Protein AF-A0AAW1SM18-F1 (afdb_monomer)

Sequence (77 aa):
MASGFGLKGGMSRCYPFWMDFSECMSKTDDPVKCKDFCDDYLECLHHRKEYMRVNAIHRESERQKQEGKPGQDHHGH

Solvent-accessible surface area (backbone atoms only — not comparable to full-atom values): 4640 Å² total; per-residue (Å²): 130,94,55,64,58,31,99,84,76,43,79,24,95,49,31,67,40,46,48,55,27,51,56,43,53,75,75,41,95,57,69,75,82,35,41,67,38,47,52,51,30,50,34,66,74,63,40,56,67,57,53,54,50,52,52,51,52,49,54,50,51,54,50,36,55,75,70,69,46,82,75,84,79,79,79,80,127

Nearest PDB structures (foldseek):
  7aqq-assembly1_e  TM=8.948E-01  e=3.433E-05  Arabidopsis thaliana
  8e73-assembly1_S5  TM=9.079E-01  e=6.576E-05  Vigna radiata
  7ar8-assembly1_e  TM=8.948E-01  e=1.861E-04  Arabidopsis thaliana
  7zm7-assembly1_9  TM=7.385E-01  e=4.622E-04  Thermochaetoides thermophila DSM 1495

pLDDT: mean 84.39, std 15.47, range [36.44, 96.88]

Secondary structure (DSSP, 8-state):
--SSB-TTSSBPTTHHHHHHHHHHHHH-S-GGGGHHHHHHHHHHHH-HHHHHHHHHHHHHHHHHHHTTPPP------

Foldseek 3Di:
DLDQADPVRDGDPLNVLVVQLVVVVVVDPDSVSSVVSVVSSVCVVPVVVVVVVVVVVVVVVVVCVVVVNPDPPPPDD

Organism: NCBI:txid2026836

Radius of gyration: 18.75 Å; Cα contacts (8 Å, |Δi|>4): 46; chains: 1; bounding box: 38×29×48 Å

InterPro domains:
  IPR019342 NADH:ubiquinone oxidoreductase, iron-sulphur subunit 5 [PF10200] (12-69)
  IPR019342 NADH:ubiquinone oxidoreductase, iron-sulphur subunit 5 [PTHR15224] (1-75)

Structure (mmCIF, N/CA/C/O backbone):
data_AF-A0AAW1SM18-F1
#
_entry.id   AF-A0AAW1SM18-F1
#
loop_
_atom_site.group_PDB
_atom_site.id
_atom_site.type_symbol
_atom_site.label_atom_id
_atom_site.label_alt_id
_atom_site.label_comp_id
_atom_site.label_asym_id
_atom_site.label_entity_id
_atom_site.label_seq_id
_atom_site.pdbx_PDB_ins_code
_atom_site.Cartn_x
_atom_site.Cartn_y
_atom_site.Cartn_z
_atom_site.occupancy
_atom_site.B_iso_or_equiv
_atom_site.auth_seq_id
_atom_site.auth_comp_id
_atom_site.auth_asym_id
_atom_site.auth_atom_id
_atom_site.pdbx_PDB_model_num
ATOM 1 N N . MET A 1 1 ? 0.459 11.520 -2.941 1.00 50.22 1 MET A N 1
ATOM 2 C CA . MET A 1 1 ? 1.631 11.964 -3.727 1.00 50.22 1 MET A CA 1
ATOM 3 C C . MET A 1 1 ? 2.299 10.712 -4.263 1.00 50.22 1 MET A C 1
ATOM 5 O O . MET A 1 1 ? 2.712 9.902 -3.451 1.00 50.22 1 MET A O 1
ATOM 9 N N . ALA A 1 2 ? 2.312 10.526 -5.583 1.00 55.53 2 ALA A N 1
ATOM 10 C CA . ALA A 1 2 ? 2.855 9.336 -6.254 1.00 55.53 2 ALA A CA 1
ATOM 11 C C . ALA A 1 2 ? 4.340 9.490 -6.655 1.00 55.53 2 ALA A C 1
ATOM 13 O O . ALA A 1 2 ? 4.915 8.619 -7.295 1.00 55.53 2 ALA A O 1
ATOM 14 N N . SER A 1 3 ? 4.966 10.616 -6.306 1.00 55.88 3 SER A N 1
ATOM 15 C CA . SER A 1 3 ? 6.384 10.885 -6.532 1.00 55.88 3 SER A CA 1
ATOM 16 C C . SER A 1 3 ? 7.195 10.497 -5.292 1.00 55.88 3 SER A C 1
ATOM 18 O O . SER A 1 3 ? 6.811 10.819 -4.169 1.00 55.88 3 SER A O 1
ATOM 20 N N . GLY A 1 4 ? 8.331 9.818 -5.486 1.00 60.97 4 GLY A N 1
ATOM 21 C CA . GLY A 1 4 ? 9.194 9.282 -4.420 1.00 60.97 4 GLY A CA 1
ATOM 22 C C . GLY A 1 4 ? 9.769 10.306 -3.423 1.00 60.97 4 GLY A C 1
ATOM 23 O O . GLY A 1 4 ? 10.366 9.916 -2.419 1.00 60.97 4 GLY A O 1
ATOM 24 N N . PHE A 1 5 ? 9.529 11.600 -3.641 1.00 65.38 5 PHE A N 1
ATOM 25 C CA . PHE A 1 5 ? 9.978 12.707 -2.801 1.00 65.38 5 PHE A CA 1
ATOM 26 C C . PHE A 1 5 ? 8.799 13.326 -2.039 1.00 65.38 5 PHE A C 1
ATOM 28 O O . PHE A 1 5 ? 7.774 13.698 -2.613 1.00 65.38 5 PHE A O 1
ATOM 35 N N . GLY A 1 6 ? 8.938 13.427 -0.718 1.00 67.81 6 GLY A N 1
ATOM 36 C CA . GLY A 1 6 ? 7.981 14.087 0.160 1.00 67.81 6 GLY A CA 1
ATOM 37 C C . GLY A 1 6 ? 8.007 15.612 0.020 1.00 67.81 6 GLY A C 1
ATOM 38 O O . GLY A 1 6 ? 8.974 16.200 -0.455 1.00 67.81 6 GLY A O 1
ATOM 39 N N . LEU A 1 7 ? 6.956 16.272 0.515 1.00 66.44 7 LEU A N 1
ATOM 40 C CA . LEU A 1 7 ? 6.772 17.734 0.440 1.00 66.44 7 LEU A CA 1
ATOM 41 C C . LEU A 1 7 ? 7.918 18.558 1.061 1.00 66.44 7 LEU A C 1
ATOM 43 O O . LEU A 1 7 ? 8.075 19.726 0.733 1.00 66.44 7 LEU A O 1
ATOM 47 N N . LYS A 1 8 ? 8.715 17.962 1.956 1.00 75.12 8 LYS A N 1
ATOM 48 C CA . LYS A 1 8 ? 9.881 18.596 2.595 1.00 75.12 8 LYS A CA 1
ATOM 49 C C . LYS A 1 8 ? 11.219 18.239 1.925 1.00 75.12 8 LYS A C 1
ATOM 51 O O . LYS A 1 8 ? 12.263 18.436 2.532 1.00 75.12 8 LYS A O 1
ATOM 56 N N . GLY A 1 9 ? 11.201 17.653 0.725 1.00 71.00 9 GLY A N 1
ATOM 57 C CA . GLY A 1 9 ? 12.409 17.232 0.000 1.00 71.00 9 GLY A CA 1
ATOM 58 C C . GLY A 1 9 ? 13.068 15.951 0.530 1.00 71.00 9 GLY A C 1
ATOM 59 O O . GLY A 1 9 ? 14.060 15.501 -0.031 1.00 71.00 9 GLY A O 1
ATOM 60 N N . GLY A 1 10 ? 12.519 15.346 1.588 1.00 74.38 10 GLY A N 1
ATOM 61 C CA . GLY A 1 10 ? 12.949 14.046 2.103 1.00 74.38 10 GLY A CA 1
ATOM 62 C C . GLY A 1 10 ? 12.281 12.874 1.386 1.00 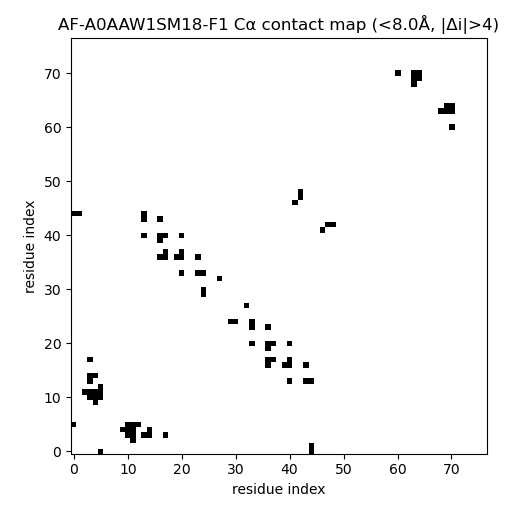74.38 10 GLY A C 1
ATOM 63 O O . GLY A 1 10 ? 11.300 13.043 0.661 1.00 74.38 10 GLY A O 1
ATOM 64 N N . MET A 1 11 ? 12.788 11.671 1.630 1.00 78.75 11 MET A N 1
ATOM 65 C CA . MET A 1 11 ? 12.224 10.433 1.097 1.00 78.75 11 MET A CA 1
ATOM 66 C C . MET A 1 11 ? 10.760 10.268 1.537 1.00 78.75 11 MET A C 1
ATOM 68 O O . MET A 1 11 ? 10.425 10.476 2.706 1.00 78.75 11 MET A O 1
ATOM 72 N N . SER A 1 12 ? 9.861 9.960 0.596 1.00 81.62 12 SER A N 1
ATOM 73 C CA . SER A 1 12 ? 8.443 9.774 0.930 1.00 81.62 12 SER A CA 1
ATOM 74 C C . SER A 1 12 ? 8.246 8.547 1.835 1.00 81.62 12 SER A C 1
ATOM 76 O O . SER A 1 12 ? 9.007 7.585 1.755 1.00 81.62 12 SER A O 1
ATOM 78 N N . ARG A 1 13 ? 7.203 8.551 2.681 1.00 87.12 13 ARG A N 1
ATOM 79 C CA . ARG A 1 13 ? 6.916 7.437 3.612 1.00 87.12 13 ARG A CA 1
ATOM 80 C C . ARG A 1 13 ? 6.781 6.079 2.911 1.00 87.12 13 ARG A C 1
ATOM 82 O O . ARG A 1 13 ? 7.149 5.068 3.488 1.00 87.12 13 ARG A O 1
ATOM 89 N N . CYS A 1 14 ? 6.287 6.077 1.674 1.00 91.44 14 CYS A N 1
ATOM 90 C CA . CYS A 1 14 ? 6.04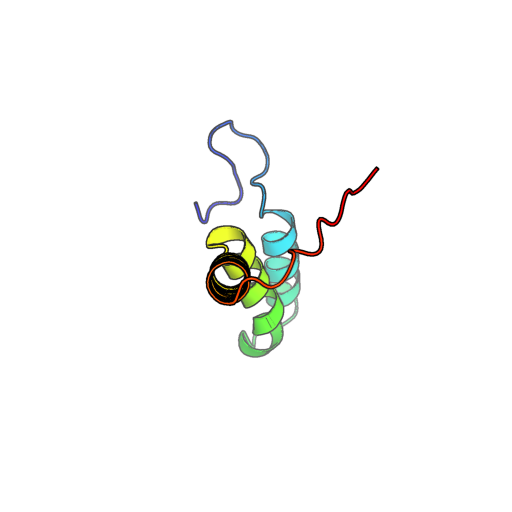9 4.872 0.876 1.00 91.44 14 CYS A CA 1
ATOM 91 C C . CYS A 1 14 ? 7.153 4.601 -0.155 1.00 91.44 14 CYS A C 1
ATOM 93 O O . CYS A 1 14 ? 6.974 3.767 -1.039 1.00 91.44 14 CYS A O 1
ATOM 95 N N . TYR A 1 15 ? 8.281 5.316 -0.080 1.00 89.75 15 TYR A N 1
ATOM 96 C CA . TYR A 1 15 ? 9.399 5.119 -0.998 1.00 89.75 15 TYR A CA 1
ATOM 97 C C . TYR A 1 15 ? 9.989 3.699 -0.963 1.00 89.75 15 TYR A C 1
ATOM 99 O O . TYR A 1 15 ? 10.291 3.199 -2.042 1.00 89.75 15 TYR A O 1
ATOM 107 N N . PRO A 1 16 ? 10.117 3.012 0.194 1.00 91.69 16 PRO A N 1
ATOM 108 C CA . PRO A 1 16 ? 10.599 1.628 0.211 1.00 91.69 16 PRO A CA 1
ATOM 109 C C . PRO A 1 16 ? 9.728 0.688 -0.635 1.00 91.69 16 PRO A C 1
ATOM 111 O O . PRO A 1 16 ? 10.247 0.000 -1.502 1.00 91.69 16 PRO A O 1
ATOM 114 N N . PHE A 1 17 ? 8.400 0.764 -0.502 1.00 92.88 17 PHE A N 1
ATOM 115 C CA . PHE A 1 17 ? 7.479 -0.040 -1.318 1.00 92.88 17 PHE A CA 1
ATOM 116 C C . PHE A 1 17 ? 7.569 0.286 -2.814 1.00 92.88 17 PHE A C 1
ATOM 118 O O . PHE A 1 17 ? 7.453 -0.596 -3.662 1.00 92.88 17 PHE A O 1
ATOM 125 N N . TRP A 1 18 ? 7.798 1.558 -3.158 1.00 90.75 18 TRP A N 1
ATOM 126 C CA . TRP A 1 18 ? 8.044 1.948 -4.546 1.00 90.75 18 TRP A CA 1
ATOM 127 C C . TRP A 1 18 ? 9.355 1.367 -5.088 1.00 90.75 18 TRP A C 1
ATOM 129 O O . TRP A 1 18 ? 9.391 0.940 -6.241 1.00 90.75 18 TRP A O 1
ATOM 139 N N . MET A 1 19 ? 10.415 1.331 -4.274 1.00 92.75 19 MET A N 1
ATOM 140 C CA . MET A 1 19 ? 11.687 0.709 -4.649 1.00 92.75 19 MET A CA 1
ATOM 141 C C . MET A 1 19 ? 11.510 -0.783 -4.928 1.00 92.75 19 MET A C 1
ATOM 143 O O . MET A 1 19 ? 11.975 -1.238 -5.968 1.00 92.75 19 MET A O 1
ATOM 147 N N . ASP A 1 20 ? 10.778 -1.507 -4.078 1.00 93.62 20 ASP A N 1
ATOM 148 C CA . ASP A 1 20 ? 10.506 -2.939 -4.267 1.00 93.62 20 ASP A CA 1
ATOM 149 C C . ASP A 1 20 ? 9.718 -3.199 -5.562 1.00 93.62 20 ASP A C 1
ATOM 151 O O . ASP A 1 20 ? 10.058 -4.078 -6.358 1.00 93.62 20 ASP A O 1
ATOM 155 N N . PHE A 1 21 ? 8.695 -2.379 -5.831 1.00 93.62 21 PHE A N 1
ATOM 156 C CA . PHE A 1 21 ? 7.940 -2.443 -7.083 1.00 93.62 21 PHE A CA 1
ATOM 157 C C . PHE A 1 21 ? 8.819 -2.141 -8.307 1.00 93.62 21 PHE A C 1
ATOM 159 O O . PHE A 1 21 ? 8.765 -2.865 -9.303 1.00 93.62 21 PHE A O 1
ATOM 166 N N . SER A 1 22 ? 9.646 -1.095 -8.230 1.00 92.19 22 SER A N 1
ATOM 167 C CA . SER A 1 22 ? 10.570 -0.695 -9.297 1.00 92.19 22 SER A CA 1
ATOM 168 C C . SER A 1 22 ? 11.617 -1.780 -9.573 1.00 92.19 22 SER A C 1
ATOM 170 O O . SER A 1 22 ? 11.877 -2.120 -10.728 1.00 92.19 22 SER A O 1
ATOM 172 N N . GLU A 1 23 ? 12.164 -2.394 -8.522 1.00 94.19 23 GLU A N 1
ATOM 173 C CA . GLU A 1 23 ? 13.099 -3.510 -8.637 1.00 94.19 23 GLU A CA 1
ATOM 174 C C . GLU A 1 23 ? 12.433 -4.725 -9.288 1.00 94.19 23 GLU A C 1
ATOM 176 O O . GLU A 1 23 ? 13.022 -5.333 -10.184 1.00 94.19 23 GLU A O 1
ATOM 181 N N . CYS A 1 24 ? 11.200 -5.059 -8.902 1.00 94.75 24 CYS A N 1
ATOM 182 C CA . CYS A 1 24 ? 10.454 -6.138 -9.540 1.00 94.75 24 CYS A CA 1
ATOM 183 C C . CYS A 1 24 ? 10.249 -5.865 -11.038 1.00 94.75 24 CYS A C 1
ATOM 185 O O . CYS A 1 24 ? 10.630 -6.691 -11.868 1.00 94.75 24 CYS A O 1
ATOM 187 N N . MET A 1 25 ? 9.741 -4.682 -11.399 1.00 92.88 25 MET A N 1
ATOM 188 C CA . MET A 1 25 ? 9.507 -4.290 -12.796 1.00 92.88 25 MET A CA 1
ATOM 189 C C . MET A 1 25 ? 10.798 -4.213 -13.622 1.00 92.88 25 MET A C 1
ATOM 191 O O . MET A 1 25 ? 10.761 -4.406 -14.831 1.00 92.88 25 MET A O 1
ATOM 195 N N . SER A 1 26 ? 11.954 -3.982 -12.992 1.00 94.44 26 SER A N 1
ATOM 196 C CA . SER A 1 26 ? 13.250 -4.020 -13.686 1.00 94.44 26 SER A CA 1
ATOM 197 C C . SER A 1 26 ? 13.675 -5.430 -14.122 1.00 94.44 26 SER A C 1
ATOM 199 O O . SER A 1 26 ? 14.541 -5.573 -14.983 1.00 94.44 26 SER A O 1
ATOM 201 N N . LYS A 1 27 ? 13.078 -6.473 -13.528 1.00 93.81 27 LYS A N 1
ATOM 202 C CA . LYS A 1 27 ? 13.426 -7.886 -13.745 1.00 93.81 27 LYS A CA 1
ATOM 203 C C . LYS A 1 27 ? 12.405 -8.641 -14.603 1.00 93.81 27 LYS A C 1
ATOM 205 O O . LYS A 1 27 ? 12.642 -9.804 -14.928 1.00 93.81 27 LYS A O 1
ATOM 210 N N . THR A 1 28 ? 11.265 -8.036 -14.939 1.00 92.00 28 THR A N 1
ATOM 211 C CA . THR A 1 28 ? 10.198 -8.685 -15.713 1.00 92.00 28 THR A CA 1
ATOM 212 C C . THR A 1 28 ? 9.462 -7.698 -16.612 1.00 92.00 28 THR A C 1
ATOM 214 O O . THR A 1 28 ? 9.096 -6.612 -16.180 1.00 92.00 28 THR A O 1
ATOM 217 N N . ASP A 1 29 ? 9.159 -8.123 -17.839 1.00 88.50 29 ASP A N 1
ATOM 218 C CA . ASP A 1 2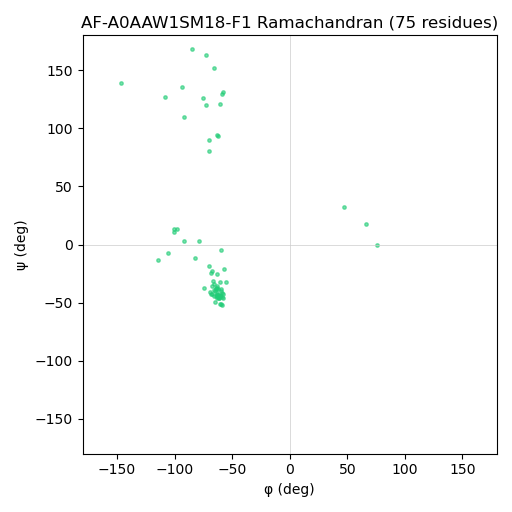9 ? 8.302 -7.368 -18.764 1.00 88.50 29 ASP A CA 1
ATOM 219 C C . ASP A 1 29 ? 6.801 -7.593 -18.505 1.00 88.50 29 ASP A C 1
ATOM 221 O O . ASP A 1 29 ? 5.962 -6.894 -19.067 1.00 88.50 29 ASP A O 1
ATOM 225 N N . ASP A 1 30 ? 6.447 -8.580 -17.672 1.00 90.94 30 ASP A N 1
ATOM 226 C CA . ASP A 1 30 ? 5.067 -8.889 -17.286 1.00 90.94 30 ASP A CA 1
ATOM 227 C C . ASP A 1 30 ? 4.673 -8.137 -15.998 1.00 90.94 30 ASP A C 1
ATOM 229 O O . ASP A 1 30 ? 5.142 -8.514 -14.914 1.00 90.94 30 ASP A O 1
ATOM 233 N N . PRO A 1 31 ? 3.787 -7.122 -16.075 1.00 86.56 31 PRO A N 1
ATOM 234 C CA . PRO A 1 31 ? 3.381 -6.325 -14.919 1.00 86.56 31 PRO A CA 1
ATOM 235 C C . PRO A 1 31 ? 2.560 -7.110 -13.893 1.00 86.56 31 PRO A C 1
ATOM 237 O O . PRO A 1 31 ? 2.502 -6.728 -12.723 1.00 86.56 31 PRO A O 1
ATOM 240 N N . VAL A 1 32 ? 1.916 -8.209 -14.303 1.00 92.62 32 VAL A N 1
ATOM 241 C CA . VAL A 1 32 ? 1.062 -9.011 -13.415 1.00 92.62 32 VAL A CA 1
ATOM 242 C C . VAL A 1 32 ? 1.900 -9.689 -12.332 1.00 92.62 32 VAL A C 1
ATOM 244 O O . VAL A 1 32 ? 1.442 -9.834 -11.201 1.00 92.62 32 VAL A O 1
ATOM 247 N N . LYS A 1 33 ? 3.158 -10.028 -12.637 1.00 92.31 33 LYS A N 1
ATOM 248 C CA . LYS A 1 33 ? 4.085 -10.647 -11.678 1.00 92.31 33 LYS A CA 1
ATOM 249 C C . LYS A 1 33 ? 4.503 -9.713 -10.544 1.00 92.31 33 LYS A C 1
ATOM 251 O O . LYS A 1 33 ? 4.858 -10.193 -9.475 1.00 92.31 33 LYS A O 1
ATOM 256 N N . CYS A 1 34 ? 4.437 -8.399 -10.758 1.00 95.38 34 CYS A N 1
ATOM 257 C CA . CYS A 1 34 ? 4.764 -7.385 -9.752 1.00 95.38 34 CYS A CA 1
ATOM 258 C C . CYS A 1 34 ? 3.519 -6.783 -9.092 1.00 95.38 34 CYS A C 1
ATOM 260 O O . CYS A 1 34 ? 3.606 -5.745 -8.429 1.00 95.38 34 CYS A O 1
ATOM 262 N N . LYS A 1 35 ? 2.353 -7.415 -9.279 1.00 95.00 35 LYS A N 1
ATOM 263 C CA . LYS A 1 35 ? 1.082 -6.918 -8.760 1.00 95.00 35 LYS A CA 1
ATOM 264 C C . LYS A 1 35 ? 1.085 -6.778 -7.240 1.00 95.00 35 LYS A C 1
ATOM 266 O O . LYS A 1 35 ? 0.570 -5.778 -6.757 1.00 95.00 35 LYS A O 1
ATOM 271 N N . ASP A 1 36 ? 1.678 -7.717 -6.512 1.00 95.44 36 ASP A N 1
ATOM 272 C CA . ASP A 1 36 ? 1.695 -7.673 -5.046 1.00 95.44 36 ASP A CA 1
ATOM 273 C C . ASP A 1 36 ? 2.450 -6.435 -4.533 1.00 95.44 36 ASP A C 1
ATOM 275 O O . ASP A 1 36 ? 1.907 -5.665 -3.745 1.00 95.44 36 ASP A O 1
ATOM 279 N N . PHE A 1 37 ? 3.634 -6.147 -5.090 1.00 94.88 37 PHE A N 1
ATOM 280 C CA . PHE A 1 37 ? 4.397 -4.933 -4.767 1.00 94.88 37 PHE A CA 1
ATOM 281 C C . PHE A 1 37 ? 3.656 -3.647 -5.156 1.00 94.88 37 PHE A C 1
ATOM 283 O O . PHE A 1 37 ? 3.710 -2.643 -4.445 1.00 94.88 37 PHE A O 1
ATOM 290 N N . CYS A 1 38 ? 2.941 -3.668 -6.285 1.00 93.06 38 CYS A N 1
ATOM 291 C CA . CYS A 1 38 ? 2.097 -2.551 -6.702 1.00 93.06 38 CYS A CA 1
ATOM 292 C C . CYS A 1 38 ? 0.942 -2.326 -5.715 1.00 93.06 38 CYS A C 1
ATOM 294 O O . CYS A 1 38 ? 0.674 -1.193 -5.311 1.00 93.06 38 CYS A O 1
ATOM 296 N N . ASP A 1 39 ? 0.284 -3.405 -5.292 1.00 95.69 39 ASP A N 1
ATOM 297 C CA . ASP A 1 39 ? -0.818 -3.359 -4.340 1.00 95.69 39 ASP A CA 1
ATOM 298 C C . ASP A 1 39 ? -0.342 -2.852 -2.968 1.00 95.69 39 ASP A C 1
ATOM 300 O O . ASP A 1 39 ? -1.067 -2.070 -2.355 1.00 95.69 39 ASP A O 1
ATOM 304 N N . ASP A 1 40 ? 0.862 -3.217 -2.514 1.00 95.31 40 ASP A N 1
ATOM 305 C CA . AS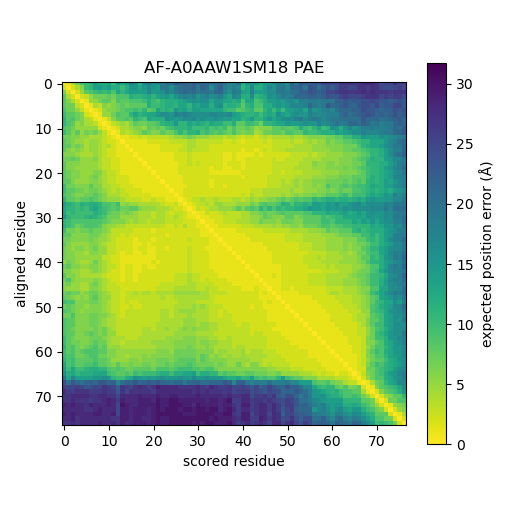P A 1 40 ? 1.463 -2.716 -1.266 1.00 95.31 40 ASP A CA 1
ATOM 306 C C . ASP A 1 40 ? 1.839 -1.232 -1.350 1.00 95.31 40 ASP A C 1
ATOM 308 O O . ASP A 1 40 ? 1.543 -0.452 -0.440 1.00 95.31 40 ASP A O 1
ATOM 312 N N . TYR A 1 41 ? 2.415 -0.796 -2.474 1.00 93.06 41 TYR A N 1
ATOM 313 C CA . TYR A 1 41 ? 2.690 0.620 -2.707 1.00 93.06 41 TYR A CA 1
ATOM 314 C C . TYR A 1 41 ? 1.402 1.461 -2.689 1.00 93.06 41 TYR A C 1
ATOM 316 O O . TYR A 1 41 ? 1.343 2.512 -2.041 1.00 93.06 41 TYR A O 1
ATOM 324 N N . LEU A 1 42 ? 0.343 0.985 -3.352 1.00 93.81 42 LEU A N 1
ATOM 325 C CA . LEU A 1 42 ? -0.966 1.642 -3.358 1.00 93.81 42 LEU A CA 1
ATOM 326 C C . LEU A 1 42 ? -1.651 1.598 -1.988 1.00 93.81 42 LEU A C 1
ATOM 328 O O . LEU A 1 42 ? -2.330 2.558 -1.614 1.00 93.81 42 LEU A O 1
ATOM 332 N N . GLU A 1 43 ? -1.479 0.512 -1.236 1.00 95.31 43 GLU A N 1
ATOM 333 C CA . GLU A 1 43 ? -1.960 0.402 0.139 1.00 95.31 43 GLU A CA 1
ATOM 334 C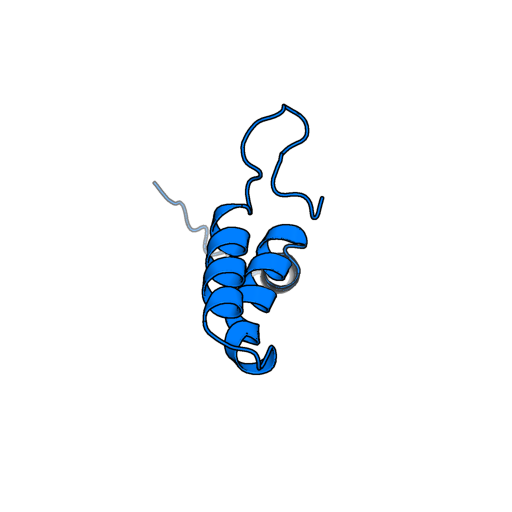 C . GLU A 1 43 ? -1.308 1.477 1.007 1.00 95.31 43 GLU A C 1
ATOM 336 O O . GLU A 1 43 ? -2.034 2.292 1.562 1.00 95.31 43 GLU A O 1
ATOM 341 N N . CYS A 1 44 ? 0.019 1.612 0.995 1.00 92.94 44 CYS A N 1
ATOM 342 C CA . CYS A 1 44 ? 0.710 2.652 1.761 1.00 92.94 44 CYS A CA 1
ATOM 343 C C . CYS A 1 44 ? 0.299 4.081 1.354 1.00 92.94 44 CYS A C 1
ATOM 345 O O . CYS A 1 44 ? 0.285 5.002 2.171 1.00 92.94 44 CYS A O 1
ATOM 347 N N . LEU A 1 45 ? -0.044 4.324 0.084 1.00 91.44 45 LEU A N 1
ATOM 348 C CA . LEU A 1 45 ? -0.483 5.655 -0.350 1.00 91.44 45 LEU A CA 1
ATOM 349 C C . LEU A 1 45 ? -1.901 6.002 0.112 1.00 91.44 45 LEU A C 1
ATOM 351 O O . LEU A 1 45 ? -2.175 7.165 0.430 1.00 91.44 45 LEU A O 1
ATOM 355 N N . HIS A 1 46 ? -2.803 5.023 0.112 1.00 93.50 46 HIS A N 1
ATOM 356 C CA . HIS A 1 46 ? -4.241 5.254 0.264 1.00 93.50 46 HIS A CA 1
ATOM 357 C C . HIS A 1 46 ? -4.839 4.683 1.552 1.00 93.50 46 HIS A C 1
ATOM 359 O O . HIS A 1 46 ? -5.976 5.016 1.876 1.00 93.50 46 HIS A O 1
ATOM 365 N N . HIS A 1 47 ? -4.103 3.827 2.259 1.00 94.25 47 HIS A N 1
ATOM 366 C CA . HIS A 1 47 ? -4.471 3.121 3.490 1.00 94.25 47 HIS A CA 1
ATOM 367 C C . HIS A 1 47 ? -5.863 2.475 3.419 1.00 94.25 47 HIS A C 1
ATOM 369 O O . HIS A 1 47 ? -6.602 2.402 4.399 1.00 94.25 47 HIS A O 1
ATOM 375 N N . ARG A 1 48 ? -6.289 2.031 2.225 1.00 94.19 48 ARG A N 1
ATOM 376 C CA . ARG A 1 48 ? -7.667 1.562 2.005 1.00 94.19 48 ARG A CA 1
ATOM 377 C C . ARG A 1 48 ? -7.966 0.328 2.851 1.00 94.19 48 ARG A C 1
ATOM 379 O O . ARG A 1 48 ? -9.050 0.232 3.423 1.00 94.19 48 ARG A O 1
ATOM 386 N N . LYS A 1 49 ? -7.028 -0.626 2.903 1.00 95.00 49 LYS A N 1
ATOM 387 C CA . LYS A 1 49 ? -7.198 -1.866 3.673 1.00 95.00 49 LYS A CA 1
ATOM 388 C C . LYS A 1 49 ? -7.210 -1.547 5.168 1.00 95.00 49 LYS A C 1
ATOM 390 O O . LYS A 1 49 ? -8.085 -2.047 5.876 1.00 95.00 49 LYS A O 1
ATOM 395 N N . GLU A 1 50 ? -6.316 -0.667 5.619 1.00 95.56 50 GLU A N 1
ATOM 396 C CA . GLU A 1 50 ? -6.283 -0.193 7.004 1.00 95.56 50 GLU A CA 1
ATOM 397 C C . GLU A 1 50 ? -7.593 0.492 7.417 1.00 9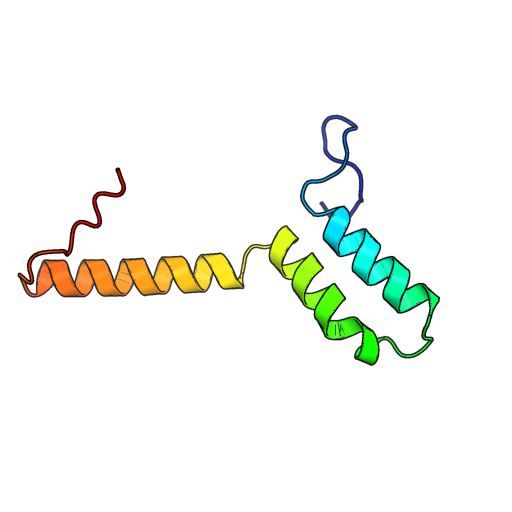5.56 50 GLU A C 1
ATOM 399 O O . GLU A 1 50 ? -8.221 0.063 8.385 1.00 95.56 50 GLU A O 1
ATOM 404 N N . TYR A 1 51 ? -8.076 1.477 6.654 1.00 96.75 51 TYR A N 1
ATOM 405 C CA . TYR A 1 51 ? -9.328 2.173 6.969 1.00 96.75 51 TYR A CA 1
ATOM 406 C C . TYR A 1 51 ? -10.524 1.225 7.029 1.00 96.75 51 TYR A C 1
ATOM 408 O O . TYR A 1 51 ? -11.350 1.332 7.935 1.00 96.75 51 TYR A O 1
ATOM 416 N N . MET A 1 52 ? -10.621 0.267 6.101 1.00 96.81 52 MET A N 1
ATOM 417 C CA . MET A 1 52 ? -11.678 -0.748 6.149 1.00 96.81 52 MET A CA 1
ATOM 418 C C . MET A 1 52 ? -11.602 -1.581 7.432 1.00 96.81 52 MET A C 1
ATOM 420 O O . MET A 1 52 ? -12.630 -1.810 8.072 1.00 96.81 52 MET A O 1
ATOM 424 N N . ARG A 1 53 ? -10.397 -2.005 7.832 1.00 96.88 53 ARG A N 1
ATOM 425 C CA . ARG A 1 53 ? -10.183 -2.798 9.047 1.00 96.88 53 ARG A CA 1
ATOM 426 C C . ARG A 1 53 ? -10.527 -2.011 10.308 1.00 96.88 53 ARG A C 1
ATOM 428 O O . ARG A 1 53 ? -11.276 -2.513 11.142 1.00 96.88 53 ARG A O 1
ATOM 435 N N . VAL A 1 54 ? -10.021 -0.787 10.436 1.00 96.75 54 VAL A N 1
ATOM 436 C CA . VAL A 1 54 ? -10.288 0.087 11.588 1.00 96.75 54 VAL A CA 1
ATOM 437 C C . VAL A 1 54 ? -11.786 0.374 11.697 1.00 96.75 54 VAL A C 1
ATOM 439 O O . VAL A 1 54 ? -12.367 0.197 12.764 1.00 96.75 54 VAL A O 1
ATOM 442 N N . ASN A 1 55 ? -12.454 0.686 10.583 1.00 96.69 55 ASN A N 1
ATOM 443 C CA . ASN A 1 55 ? -13.901 0.910 10.571 1.00 96.69 55 ASN A CA 1
ATOM 444 C C . ASN A 1 55 ? -14.702 -0.332 10.990 1.00 96.69 55 ASN A C 1
ATOM 446 O O . ASN A 1 55 ? -15.715 -0.200 11.679 1.00 96.69 55 ASN A O 1
ATOM 450 N N . ALA A 1 56 ? -14.270 -1.532 10.589 1.00 96.81 56 ALA A N 1
ATOM 451 C CA . ALA A 1 56 ? -14.905 -2.779 11.009 1.00 96.81 56 ALA A CA 1
ATOM 452 C C . ALA A 1 56 ? -14.750 -3.015 12.521 1.00 96.81 56 ALA A C 1
ATOM 454 O O . ALA A 1 56 ? -15.733 -3.330 13.190 1.00 96.81 56 ALA A O 1
ATOM 455 N N . ILE A 1 57 ? -13.548 -2.792 13.067 1.00 96.62 57 ILE A N 1
ATOM 456 C CA . ILE A 1 57 ? -13.273 -2.895 14.510 1.00 96.62 57 ILE A CA 1
ATOM 457 C C . ILE A 1 57 ? -14.111 -1.881 15.290 1.00 96.62 57 ILE A C 1
ATOM 459 O O . ILE A 1 57 ? -14.739 -2.238 16.282 1.00 96.62 57 ILE A O 1
ATOM 463 N N . HIS A 1 58 ? -14.166 -0.631 14.829 1.00 95.94 58 HIS A N 1
ATOM 464 C CA . HIS A 1 58 ? -14.948 0.419 15.478 1.00 95.94 58 HIS A CA 1
ATOM 465 C C . HIS A 1 58 ? -16.435 0.065 15.486 1.00 95.94 58 HIS A C 1
ATOM 467 O O . HIS A 1 58 ? -17.075 0.135 16.528 1.00 95.94 58 HIS A O 1
ATOM 473 N N . ARG A 1 59 ? -16.981 -0.389 14.351 1.00 95.81 59 ARG A N 1
ATO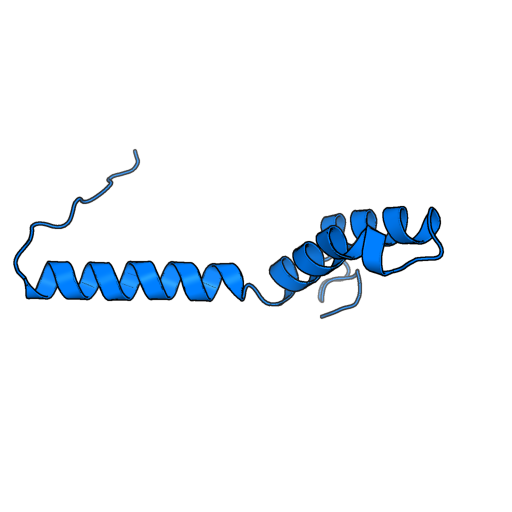M 474 C CA . ARG A 1 59 ? -18.384 -0.816 14.260 1.00 95.81 59 ARG A CA 1
ATOM 475 C C . ARG A 1 59 ? -18.706 -1.943 15.240 1.00 95.81 59 ARG A C 1
ATOM 477 O O . ARG A 1 59 ? -19.754 -1.915 15.877 1.00 95.81 59 ARG A O 1
ATOM 484 N N . GLU A 1 60 ? -17.814 -2.920 15.353 1.00 94.44 60 GLU A N 1
ATOM 485 C CA . GLU A 1 60 ? -17.983 -4.032 16.283 1.00 94.44 60 GLU A CA 1
ATOM 486 C C . GLU A 1 60 ? -17.859 -3.582 17.746 1.00 94.44 60 GLU A C 1
ATOM 488 O O . GLU A 1 60 ? -18.672 -3.980 18.575 1.00 94.44 60 GLU A O 1
ATOM 493 N N . SER A 1 61 ? -16.910 -2.696 18.060 1.00 93.81 61 SER A N 1
ATOM 494 C CA . SER A 1 61 ? -16.773 -2.102 19.395 1.00 93.81 61 SER A CA 1
ATOM 495 C C . SER A 1 61 ? -18.042 -1.353 19.809 1.00 93.81 61 SER A C 1
ATOM 497 O O . SER A 1 61 ? -18.547 -1.560 20.911 1.00 93.81 61 SER A O 1
ATOM 499 N N . GLU A 1 62 ? -18.622 -0.552 18.912 1.00 93.75 62 GLU A N 1
ATOM 500 C CA . GLU A 1 62 ? -19.880 0.152 19.179 1.00 93.75 62 GLU A CA 1
ATOM 501 C C . GLU A 1 62 ? -21.058 -0.814 19.379 1.00 93.75 62 GLU A C 1
ATOM 503 O O . GLU A 1 62 ? -21.876 -0.603 20.274 1.00 93.75 62 GLU A O 1
ATOM 508 N N . ARG A 1 63 ? -21.119 -1.916 18.617 1.00 93.19 63 ARG A N 1
ATOM 509 C CA . ARG A 1 63 ? -22.122 -2.974 18.821 1.00 93.19 63 ARG A CA 1
ATOM 510 C C . ARG A 1 63 ? -21.986 -3.617 20.204 1.00 93.19 63 ARG A C 1
ATOM 512 O O . ARG A 1 63 ? -22.984 -3.795 20.896 1.00 93.19 63 ARG A O 1
ATOM 519 N N . GLN A 1 64 ? -20.763 -3.926 20.637 1.00 92.19 64 GLN A N 1
ATOM 520 C CA . GLN A 1 64 ? -20.508 -4.515 21.957 1.00 92.19 64 GLN A CA 1
ATOM 521 C C . GLN A 1 64 ? -20.866 -3.562 23.104 1.00 92.19 64 GLN A C 1
ATOM 523 O O . GLN A 1 64 ? -21.475 -4.000 24.081 1.00 92.19 64 GLN A O 1
ATOM 528 N N . LYS A 1 65 ? -20.562 -2.262 22.959 1.00 90.31 65 LYS A N 1
ATOM 529 C CA . LYS A 1 65 ? -20.966 -1.220 23.918 1.00 90.31 65 LYS A CA 1
ATOM 530 C C . LYS A 1 65 ? -22.488 -1.124 24.045 1.00 90.31 65 LYS A C 1
ATOM 532 O O . LYS A 1 65 ? -22.996 -1.048 25.159 1.00 90.31 65 LYS A O 1
ATOM 537 N N . GLN A 1 66 ? -23.216 -1.167 22.925 1.00 88.56 66 GLN A N 1
ATOM 538 C CA . GLN A 1 66 ? -24.688 -1.154 22.916 1.00 88.56 66 GLN A CA 1
ATOM 539 C C . GLN A 1 66 ? -25.290 -2.414 23.554 1.00 88.56 66 GLN A C 1
ATOM 541 O O . GLN A 1 66 ? -26.319 -2.338 24.217 1.00 88.56 66 GLN A O 1
ATOM 546 N N . GLU A 1 67 ? -24.632 -3.565 23.402 1.00 87.31 67 GLU A N 1
ATOM 547 C CA . GLU A 1 67 ? -25.034 -4.836 24.019 1.00 87.31 67 GLU A CA 1
ATOM 548 C C . GLU A 1 67 ? -24.643 -4.952 25.505 1.00 87.31 67 GLU A C 1
ATOM 550 O O . GLU A 1 67 ? -24.871 -5.998 26.114 1.00 87.31 67 GLU A O 1
ATOM 555 N N . GLY A 1 68 ? -24.045 -3.911 26.102 1.00 71.62 68 GLY A N 1
ATOM 556 C CA . GLY A 1 68 ? -23.620 -3.908 27.505 1.00 71.62 68 GLY A CA 1
ATOM 557 C C . GLY A 1 68 ? -22.494 -4.900 27.816 1.00 71.62 68 GLY A C 1
ATOM 558 O O . GLY A 1 68 ? -22.284 -5.247 28.979 1.00 71.62 68 GLY A O 1
ATOM 559 N N . LYS A 1 69 ? -21.771 -5.383 26.796 1.00 64.75 69 LYS A N 1
ATOM 560 C CA . LYS A 1 69 ? -20.617 -6.264 26.994 1.00 64.75 69 LYS A CA 1
ATOM 561 C C . LYS A 1 69 ? -19.447 -5.409 27.488 1.00 64.75 69 LYS A C 1
ATOM 563 O O . LYS A 1 69 ? -19.127 -4.420 26.826 1.00 64.75 69 LYS A O 1
ATOM 568 N N . PRO A 1 70 ? -18.811 -5.745 28.626 1.00 59.53 70 PRO A N 1
ATOM 569 C CA . 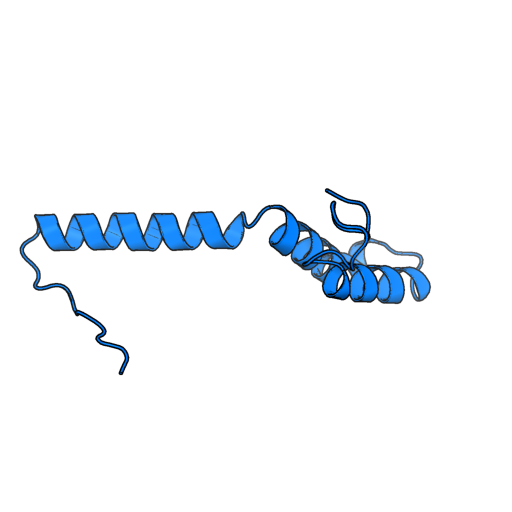PRO A 1 70 ? -17.657 -4.991 29.095 1.00 59.53 70 PRO A CA 1
ATOM 570 C C . PRO A 1 70 ? -16.559 -5.076 28.031 1.00 59.53 70 PRO A C 1
ATOM 572 O O . PRO A 1 70 ? -16.150 -6.171 27.639 1.00 59.53 70 PRO A O 1
ATOM 575 N N . GLY A 1 71 ? -16.144 -3.915 27.519 1.00 59.03 71 GLY A N 1
ATOM 576 C CA . GLY A 1 71 ? -15.058 -3.812 26.555 1.00 59.03 71 GLY A CA 1
ATOM 577 C C . GLY A 1 71 ? -13.795 -4.405 27.162 1.00 59.03 71 GLY A C 1
ATOM 578 O O . GLY A 1 71 ? -13.436 -4.089 28.293 1.00 59.03 71 GLY A O 1
ATOM 579 N N . GLN A 1 72 ? -13.139 -5.306 26.434 1.00 58.91 72 GLN A N 1
ATOM 580 C CA . GLN A 1 72 ? -11.792 -5.732 26.792 1.00 58.91 72 GLN A CA 1
ATOM 581 C C . GLN A 1 72 ? -10.859 -4.552 26.524 1.00 58.91 72 GLN A C 1
ATOM 583 O O . GLN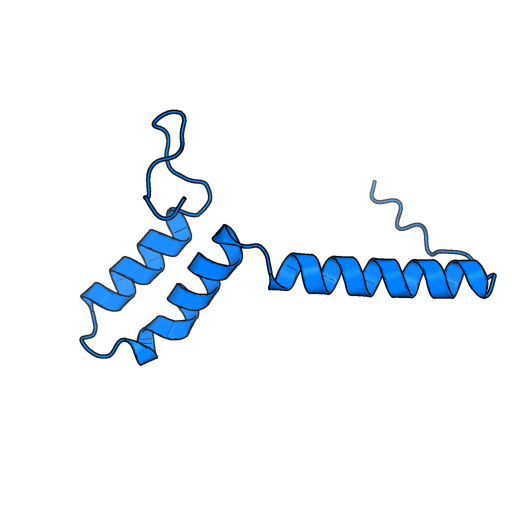 A 1 72 ? -10.361 -4.372 25.412 1.00 58.91 72 GLN A O 1
ATOM 588 N N . ASP A 1 73 ? -10.677 -3.720 27.545 1.00 50.72 73 ASP A N 1
ATOM 589 C CA . ASP A 1 73 ? -9.644 -2.699 27.593 1.00 50.72 73 ASP A CA 1
ATOM 590 C C . ASP A 1 73 ? -8.288 -3.410 27.545 1.00 50.72 73 ASP A C 1
ATOM 592 O O . ASP A 1 73 ? -7.741 -3.852 28.556 1.00 50.72 73 ASP A O 1
ATOM 596 N N . HIS A 1 74 ? -7.742 -3.564 26.339 1.00 58.50 74 HIS A N 1
ATOM 597 C CA . HIS A 1 74 ? -6.341 -3.913 26.157 1.00 58.50 74 HIS A CA 1
ATOM 598 C C . HIS A 1 74 ? -5.490 -2.705 26.569 1.00 58.50 74 HIS A C 1
ATOM 600 O O . HIS A 1 74 ? -5.024 -1.927 25.738 1.00 58.50 74 HIS A O 1
ATOM 606 N N . HIS A 1 75 ? -5.300 -2.553 27.880 1.00 48.75 75 HIS A N 1
ATOM 607 C CA . HIS A 1 75 ? -4.228 -1.757 28.459 1.00 48.75 75 HIS A CA 1
ATOM 608 C C . HIS A 1 75 ? -2.889 -2.392 28.049 1.00 48.75 75 HIS A C 1
ATOM 610 O O . HIS A 1 75 ? -2.418 -3.347 28.664 1.00 48.75 75 HIS A O 1
ATOM 616 N N . GLY A 1 76 ? -2.304 -1.889 26.961 1.00 51.41 76 GLY A N 1
ATOM 617 C CA . GLY A 1 76 ? -0.890 -2.079 26.653 1.00 51.41 76 GLY A CA 1
ATOM 618 C C . GLY A 1 76 ? -0.060 -1.220 27.605 1.00 51.41 76 GLY A C 1
ATOM 619 O O . GLY A 1 76 ? -0.272 -0.009 27.667 1.00 51.41 76 GLY A O 1
ATOM 620 N N . HIS A 1 77 ? 0.796 -1.883 28.381 1.00 36.44 77 HIS A N 1
ATOM 621 C CA . HIS A 1 77 ? 1.793 -1.300 29.280 1.00 36.44 77 HIS A CA 1
ATOM 622 C C . HIS A 1 77 ? 2.971 -0.726 28.484 1.00 36.44 77 HIS A C 1
ATOM 624 O O . HIS A 1 77 ? 3.330 -1.353 27.459 1.00 36.44 77 HIS A O 1
#

Mean predicted aligned error: 8.86 Å